Protein AF-A0A319CSY8-F1 (afdb_monomer_lite)

Structure (mmCIF, N/CA/C/O backbone):
data_AF-A0A319CSY8-F1
#
_entry.id   AF-A0A319CSY8-F1
#
loop_
_atom_site.group_PDB
_atom_site.id
_atom_site.type_symbol
_atom_site.label_atom_id
_atom_site.label_alt_id
_atom_site.label_comp_id
_atom_site.label_asym_id
_atom_site.label_entity_id
_atom_site.label_seq_id
_atom_site.pdbx_PDB_ins_code
_atom_site.Cartn_x
_atom_site.Cartn_y
_atom_site.Cartn_z
_atom_site.occupancy
_atom_site.B_iso_or_equiv
_atom_site.auth_seq_id
_atom_site.auth_comp_id
_atom_site.auth_asym_id
_atom_site.auth_atom_id
_atom_site.pdbx_PDB_model_num
ATOM 1 N N . MET A 1 1 ? 13.511 0.981 -28.966 1.00 52.41 1 MET A N 1
ATOM 2 C CA . MET A 1 1 ? 12.265 0.520 -28.310 1.00 52.41 1 MET A CA 1
ATOM 3 C C . MET A 1 1 ? 12.312 -0.991 -28.092 1.00 52.41 1 MET A C 1
ATOM 5 O O . MET A 1 1 ? 12.419 -1.723 -29.068 1.00 52.41 1 MET A O 1
ATOM 9 N N . ARG A 1 2 ? 12.291 -1.461 -26.837 1.00 58.28 2 ARG A N 1
ATOM 10 C CA . ARG A 1 2 ? 12.266 -2.894 -26.477 1.00 58.28 2 ARG A CA 1
ATOM 11 C C . ARG A 1 2 ? 10.957 -3.222 -25.744 1.00 58.28 2 ARG A C 1
ATOM 13 O O . ARG A 1 2 ? 10.460 -2.398 -24.976 1.00 58.28 2 ARG A O 1
ATOM 20 N N . THR A 1 3 ? 10.404 -4.404 -26.003 1.00 63.59 3 THR A N 1
ATOM 21 C CA . THR A 1 3 ? 9.180 -4.906 -25.359 1.00 63.59 3 THR A CA 1
ATOM 22 C C . THR A 1 3 ? 9.566 -5.881 -24.251 1.00 63.59 3 THR A C 1
ATOM 24 O O . THR A 1 3 ? 10.357 -6.792 -24.488 1.00 63.59 3 THR A O 1
ATOM 27 N N . CYS A 1 4 ? 9.030 -5.688 -23.051 1.00 64.44 4 CYS A N 1
ATOM 28 C CA . CYS A 1 4 ? 9.239 -6.565 -21.905 1.00 64.44 4 CYS A CA 1
ATOM 29 C C . CYS A 1 4 ? 7.984 -7.413 -21.667 1.00 64.44 4 CYS A C 1
ATOM 31 O O . CYS A 1 4 ? 6.858 -6.929 -21.799 1.00 64.44 4 CYS A O 1
ATOM 33 N N . LEU A 1 5 ? 8.202 -8.680 -21.319 1.00 67.00 5 LEU A N 1
ATOM 34 C CA . LEU A 1 5 ? 7.166 -9.677 -21.054 1.00 67.00 5 LEU A CA 1
ATOM 35 C C . LEU A 1 5 ? 7.221 -10.027 -19.567 1.00 67.00 5 LEU A C 1
ATOM 37 O O . LEU A 1 5 ? 8.303 -10.323 -19.055 1.00 67.00 5 LEU A O 1
ATOM 41 N N . PHE A 1 6 ? 6.081 -9.989 -18.881 1.00 68.50 6 PHE A N 1
ATOM 42 C CA . PHE A 1 6 ? 5.979 -10.450 -17.501 1.00 68.50 6 PHE A CA 1
ATOM 43 C C . PHE A 1 6 ? 5.334 -11.835 -17.464 1.00 68.50 6 PHE A C 1
ATOM 45 O O . PHE A 1 6 ? 4.210 -12.027 -17.938 1.00 68.50 6 PHE A O 1
ATOM 52 N N . VAL A 1 7 ? 6.080 -12.798 -16.926 1.00 73.31 7 VAL A N 1
ATOM 53 C CA . VAL A 1 7 ? 5.684 -14.204 -16.829 1.00 73.31 7 VAL A CA 1
ATOM 54 C C . VAL A 1 7 ? 5.613 -14.578 -15.352 1.00 73.31 7 VAL A C 1
ATOM 56 O O . VAL A 1 7 ? 6.593 -14.410 -14.628 1.00 73.31 7 VAL A O 1
ATOM 59 N N . CYS A 1 8 ? 4.461 -15.085 -14.917 1.00 72.88 8 CYS A N 1
ATOM 60 C CA . CYS A 1 8 ? 4.252 -15.668 -13.591 1.00 72.88 8 CYS A CA 1
ATOM 61 C C . CYS A 1 8 ? 3.869 -17.133 -13.758 1.00 72.88 8 CYS A C 1
ATOM 63 O O . CYS A 1 8 ? 2.969 -17.418 -14.542 1.00 72.88 8 CYS A O 1
ATOM 65 N N . GLU A 1 9 ? 4.518 -18.036 -13.015 1.00 77.69 9 GLU A N 1
ATOM 66 C CA . GLU A 1 9 ? 4.189 -19.476 -13.013 1.00 77.69 9 GLU A CA 1
ATOM 67 C C . GLU A 1 9 ? 4.023 -20.048 -14.439 1.00 77.69 9 GLU A C 1
ATOM 69 O O . GLU A 1 9 ? 3.025 -20.688 -14.765 1.00 77.69 9 GLU A O 1
ATOM 74 N N . ASP A 1 10 ? 4.977 -19.725 -15.321 1.00 75.81 10 ASP A N 1
ATOM 75 C CA . ASP A 1 10 ? 5.011 -20.118 -16.741 1.00 75.81 10 ASP A CA 1
ATOM 76 C C . ASP A 1 10 ? 3.863 -19.590 -17.626 1.00 75.81 10 ASP A C 1
ATOM 78 O O . ASP A 1 10 ? 3.724 -19.984 -18.786 1.00 75.81 10 ASP A O 1
ATOM 82 N N . ARG A 1 11 ? 3.062 -18.637 -17.134 1.00 73.31 11 ARG A N 1
ATOM 83 C CA . ARG A 1 11 ? 2.007 -17.959 -17.901 1.00 73.31 11 ARG A CA 1
ATOM 84 C C . ARG A 1 11 ? 2.393 -16.522 -18.221 1.00 73.31 11 ARG A C 1
ATOM 86 O O . ARG A 1 11 ? 2.794 -15.759 -17.343 1.00 73.31 11 ARG A O 1
ATOM 93 N N . LEU A 1 12 ? 2.236 -16.137 -19.489 1.00 74.62 12 LEU A N 1
ATOM 94 C CA . LEU A 1 12 ? 2.376 -14.745 -19.912 1.00 74.62 12 LEU A CA 1
ATOM 95 C C . LEU A 1 12 ? 1.181 -13.941 -19.391 1.00 74.62 12 LEU A C 1
ATOM 97 O O . LEU A 1 12 ? 0.045 -14.206 -19.777 1.00 74.62 12 LEU A O 1
ATOM 101 N N . VAL A 1 13 ? 1.445 -12.961 -18.531 1.00 70.56 13 VAL A N 1
ATOM 102 C CA . VAL A 1 13 ? 0.401 -12.155 -17.883 1.00 70.56 13 VAL A CA 1
ATOM 103 C C . VAL A 1 13 ? 0.187 -10.839 -18.619 1.00 70.56 13 VAL A C 1
ATOM 105 O O . VAL A 1 13 ? -0.946 -10.447 -18.880 1.00 70.56 13 VAL A O 1
ATOM 108 N N . SER A 1 14 ? 1.267 -10.132 -18.946 1.00 69.62 14 SER A N 1
ATOM 109 C CA . SER A 1 14 ? 1.172 -8.802 -19.545 1.00 69.62 14 SER A CA 1
ATOM 110 C C . SER A 1 14 ? 2.421 -8.445 -20.342 1.00 69.62 14 SER A C 1
ATOM 112 O O . SER A 1 14 ? 3.530 -8.932 -20.093 1.00 69.62 14 SER A O 1
ATOM 114 N N . VAL A 1 15 ? 2.214 -7.598 -21.349 1.00 75.19 15 VAL A N 1
ATOM 115 C CA . VAL A 1 15 ? 3.242 -7.137 -22.283 1.00 75.19 15 VAL A CA 1
ATOM 116 C C . VAL A 1 15 ? 3.325 -5.624 -22.184 1.00 75.19 15 VAL A C 1
ATOM 118 O O . VAL A 1 15 ? 2.326 -4.935 -22.370 1.00 75.19 15 VAL A O 1
ATOM 121 N N . ALA A 1 16 ? 4.518 -5.092 -21.933 1.00 69.38 16 ALA A N 1
ATOM 122 C CA . ALA A 1 16 ? 4.727 -3.655 -21.826 1.00 69.38 16 ALA A CA 1
ATOM 123 C C . ALA A 1 16 ? 5.858 -3.191 -22.746 1.00 69.38 16 ALA A C 1
ATOM 125 O O . ALA A 1 16 ? 6.927 -3.797 -22.827 1.00 69.38 16 ALA A O 1
ATOM 126 N N . ARG A 1 17 ? 5.629 -2.075 -23.443 1.00 70.25 17 ARG A N 1
ATOM 127 C CA . ARG A 1 17 ? 6.634 -1.417 -24.284 1.00 70.25 17 ARG A CA 1
ATOM 128 C C . ARG A 1 17 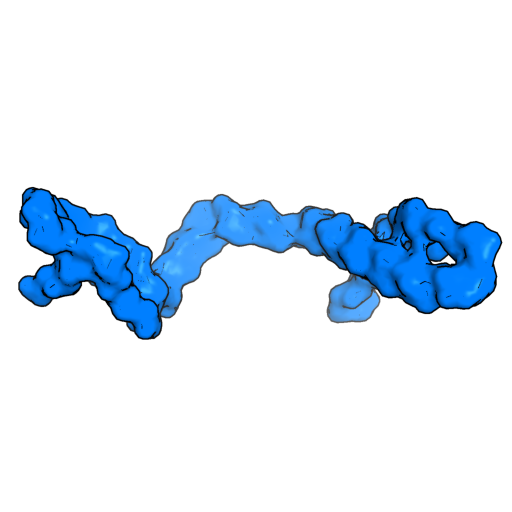? 7.317 -0.313 -23.481 1.00 70.25 17 ARG A C 1
ATOM 130 O O . ARG A 1 17 ? 6.639 0.578 -22.966 1.00 70.25 17 ARG A O 1
ATOM 137 N N . GLY A 1 18 ? 8.640 -0.395 -23.358 1.00 64.88 18 GLY A N 1
ATOM 138 C CA . GLY A 1 18 ? 9.446 0.636 -22.711 1.00 64.88 18 GLY A CA 1
ATOM 139 C C . GLY A 1 18 ? 9.603 1.866 -23.609 1.00 64.88 18 GLY A C 1
ATOM 140 O O . GLY A 1 18 ? 9.815 1.731 -24.815 1.00 64.88 18 GLY A O 1
ATOM 141 N N . GLU A 1 19 ? 9.479 3.048 -23.008 1.00 66.06 19 GLU A N 1
ATOM 142 C CA . GLU A 1 19 ? 9.495 4.363 -23.676 1.00 66.06 19 GLU A CA 1
ATOM 143 C C . GLU A 1 19 ? 10.873 5.050 -23.608 1.00 66.06 19 GLU A C 1
ATOM 145 O O . GLU A 1 19 ? 11.026 6.176 -24.056 1.00 66.06 19 GLU A O 1
ATOM 15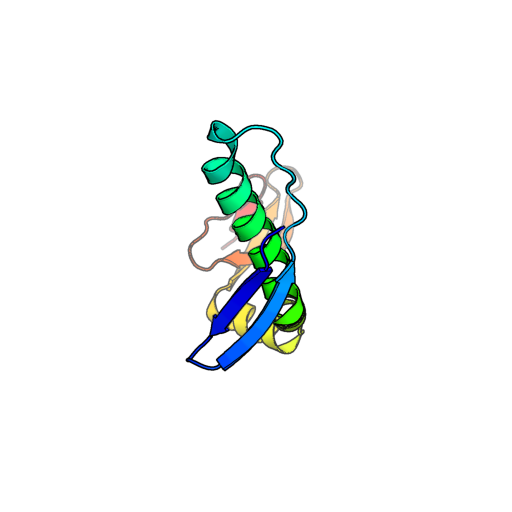0 N N . GLN A 1 20 ? 11.893 4.389 -23.045 1.00 64.44 20 GLN A N 1
ATOM 151 C CA . GLN A 1 20 ? 13.207 5.013 -22.900 1.00 64.44 20 GLN A CA 1
ATOM 152 C C . GLN A 1 20 ? 13.963 5.007 -24.236 1.00 64.44 20 GLN A C 1
ATOM 154 O O . GLN A 1 20 ? 14.408 3.952 -24.707 1.00 64.44 20 GLN A O 1
ATOM 159 N N . ASP A 1 21 ? 14.131 6.191 -24.818 1.00 63.00 21 ASP A N 1
ATOM 160 C CA . ASP A 1 21 ? 14.980 6.411 -25.983 1.00 63.00 21 ASP A CA 1
ATOM 161 C C . ASP A 1 21 ? 16.452 6.524 -25.565 1.00 63.00 21 ASP A C 1
ATOM 163 O O . ASP A 1 21 ? 16.789 7.102 -24.530 1.00 63.00 21 ASP A O 1
ATOM 167 N N . TYR A 1 22 ? 17.346 5.951 -26.372 1.00 64.00 22 TYR A N 1
ATOM 168 C CA . TYR A 1 22 ? 18.787 6.122 -26.221 1.00 64.00 22 TYR A CA 1
ATOM 169 C C . TYR A 1 22 ? 19.353 6.654 -27.540 1.00 64.00 22 TYR A C 1
ATOM 171 O O . TYR A 1 22 ? 19.030 6.137 -28.608 1.00 64.00 22 TYR A O 1
ATOM 179 N N . PHE A 1 23 ? 20.196 7.684 -27.462 1.00 64.62 23 PHE A N 1
ATOM 180 C CA . PHE A 1 23 ? 20.817 8.312 -28.636 1.00 64.62 23 PHE A CA 1
ATOM 181 C C . PHE A 1 23 ? 22.291 7.905 -28.816 1.00 64.62 23 PHE A C 1
ATOM 183 O O . PHE A 1 23 ? 22.852 8.100 -29.890 1.00 64.62 23 PHE A O 1
ATOM 190 N N . THR A 1 24 ? 22.915 7.291 -27.799 1.00 71.31 24 THR A N 1
ATOM 191 C CA . THR A 1 24 ? 24.327 6.863 -27.806 1.00 71.31 24 THR A CA 1
ATOM 192 C C . THR A 1 24 ? 24.509 5.418 -27.303 1.00 71.31 24 THR A C 1
ATOM 194 O O . THR A 1 24 ? 23.838 5.007 -26.354 1.00 71.31 24 THR A O 1
ATOM 197 N N . PRO A 1 25 ? 25.420 4.620 -27.896 1.00 69.19 25 PRO A N 1
ATOM 198 C CA . PRO A 1 25 ? 25.563 3.188 -27.597 1.00 69.19 25 PRO A CA 1
ATOM 199 C C . PRO A 1 25 ? 25.994 2.864 -26.154 1.00 69.19 25 PRO A C 1
ATOM 201 O O . PRO A 1 25 ? 25.719 1.770 -25.670 1.00 69.19 25 PRO A O 1
ATOM 204 N N . GLU A 1 26 ? 26.589 3.811 -25.429 1.00 71.31 26 GLU A N 1
ATOM 205 C CA . GLU A 1 26 ? 26.929 3.653 -24.005 1.00 71.31 26 GLU A CA 1
ATOM 206 C C . GLU A 1 26 ? 25.687 3.685 -23.090 1.00 71.31 26 GLU A C 1
ATOM 208 O O . GLU A 1 26 ? 25.675 3.085 -22.017 1.00 71.31 26 GLU A O 1
ATOM 213 N N . GLY A 1 27 ? 24.593 4.315 -23.534 1.00 71.50 27 GLY A N 1
ATOM 214 C CA . GLY A 1 27 ? 23.339 4.434 -22.781 1.00 71.50 27 GLY A CA 1
ATOM 215 C C . GLY A 1 27 ? 22.418 3.211 -22.855 1.00 71.50 27 GLY A C 1
ATOM 216 O O . GLY A 1 27 ? 21.341 3.220 -22.257 1.00 71.50 27 GLY A O 1
ATOM 217 N N . ILE A 1 28 ? 22.808 2.152 -23.576 1.00 72.69 28 ILE A N 1
ATOM 218 C CA . ILE A 1 28 ? 21.958 0.973 -23.823 1.00 72.69 28 ILE A CA 1
ATOM 219 C C . ILE A 1 28 ? 21.625 0.229 -22.522 1.00 72.69 28 ILE A C 1
ATOM 221 O O . ILE A 1 28 ? 20.496 -0.246 -22.361 1.00 72.69 28 ILE A O 1
ATOM 225 N N . ALA A 1 29 ? 22.574 0.133 -21.586 1.00 79.25 29 ALA A N 1
ATOM 226 C CA . ALA A 1 29 ? 22.358 -0.538 -20.303 1.00 79.25 29 ALA A CA 1
ATOM 227 C C . ALA A 1 29 ? 21.320 0.214 -19.452 1.00 79.25 29 ALA A C 1
ATOM 229 O O . ALA A 1 29 ? 20.316 -0.367 -19.041 1.00 79.25 29 ALA A O 1
ATOM 230 N N . THR A 1 30 ? 21.492 1.529 -19.297 1.00 77.94 30 THR A N 1
ATOM 231 C CA . THR A 1 30 ? 20.558 2.403 -18.572 1.00 77.94 30 THR A CA 1
ATOM 232 C C . THR A 1 30 ? 19.172 2.411 -19.211 1.00 77.94 30 THR A C 1
ATOM 234 O O . THR A 1 30 ? 18.162 2.350 -18.513 1.00 77.94 30 THR A O 1
ATOM 237 N N . ALA A 1 31 ? 19.099 2.425 -20.545 1.00 73.94 31 ALA A N 1
ATOM 238 C CA . ALA A 1 31 ? 17.826 2.361 -21.251 1.00 73.94 31 ALA A CA 1
ATOM 239 C C . ALA A 1 31 ? 17.123 1.008 -21.080 1.00 73.94 31 ALA A C 1
ATOM 241 O O . ALA A 1 31 ? 15.897 0.960 -20.973 1.00 73.94 31 ALA A O 1
ATOM 242 N N . THR A 1 32 ? 17.881 -0.090 -21.005 1.00 74.94 32 THR A N 1
ATOM 243 C CA . THR A 1 32 ? 17.328 -1.433 -20.777 1.00 74.94 32 THR A CA 1
ATOM 244 C C . THR A 1 32 ? 16.774 -1.572 -19.359 1.00 74.94 32 THR A C 1
ATOM 246 O O . THR A 1 32 ? 15.638 -2.019 -19.198 1.00 74.94 32 THR A O 1
ATOM 249 N N . GLU A 1 33 ? 17.510 -1.117 -18.344 1.00 79.12 33 GLU A N 1
ATOM 250 C CA . GLU A 1 33 ? 17.035 -1.120 -16.952 1.00 79.12 33 GLU A CA 1
ATOM 251 C C . GLU A 1 33 ? 15.853 -0.159 -16.733 1.00 79.12 33 GLU A C 1
ATOM 253 O O . GLU A 1 33 ? 14.891 -0.493 -16.033 1.00 79.12 33 GLU A O 1
ATOM 258 N N . GLY A 1 34 ? 15.848 0.995 -17.410 1.00 75.88 34 GLY A N 1
ATOM 259 C CA . GLY A 1 34 ? 14.711 1.920 -17.422 1.00 75.88 34 GLY A CA 1
ATOM 260 C C . GLY A 1 34 ? 13.459 1.301 -18.051 1.00 75.88 34 GLY A C 1
ATOM 261 O O . GLY A 1 34 ? 12.372 1.363 -17.474 1.00 75.88 34 GLY A O 1
ATOM 262 N N . CYS A 1 35 ? 13.604 0.619 -19.194 1.00 75.06 35 CYS A N 1
ATOM 263 C CA . CYS A 1 35 ? 12.501 -0.114 -19.822 1.00 75.06 35 CYS A CA 1
ATOM 264 C C . CYS A 1 35 ? 11.964 -1.229 -18.916 1.00 75.06 35 CYS A C 1
ATOM 266 O O . CYS A 1 35 ? 10.748 -1.394 -18.822 1.00 75.06 35 CYS A O 1
ATOM 268 N N . ARG A 1 36 ? 12.846 -1.959 -18.220 1.00 76.19 36 ARG A N 1
ATOM 269 C CA . ARG A 1 36 ? 12.469 -3.034 -17.294 1.00 76.19 36 ARG A CA 1
ATOM 270 C C . ARG A 1 36 ? 11.671 -2.506 -16.104 1.00 76.19 36 ARG A C 1
ATOM 272 O O . ARG A 1 36 ? 10.621 -3.059 -15.785 1.00 76.19 36 ARG A O 1
ATOM 279 N N . SER A 1 37 ? 12.131 -1.418 -15.491 1.00 78.88 37 SER A N 1
ATOM 280 C CA . SER A 1 37 ? 11.464 -0.793 -14.342 1.00 78.88 37 SER A CA 1
ATOM 281 C C . SER A 1 37 ? 10.082 -0.250 -14.720 1.00 78.88 37 SER A C 1
ATOM 283 O O . SER A 1 37 ? 9.096 -0.507 -14.029 1.00 78.88 37 SER A O 1
ATOM 285 N N . ASN A 1 38 ? 9.981 0.422 -15.871 1.00 76.75 38 ASN A N 1
ATOM 286 C CA . ASN A 1 38 ? 8.718 0.970 -16.373 1.00 76.75 38 ASN A CA 1
ATOM 287 C C . ASN A 1 38 ? 7.715 -0.123 -16.767 1.00 76.75 38 ASN A C 1
ATOM 289 O O . ASN A 1 38 ? 6.515 0.013 -16.518 1.00 76.75 38 ASN A O 1
ATOM 293 N N . ALA A 1 39 ? 8.197 -1.213 -17.366 1.00 76.12 39 ALA A N 1
ATOM 294 C CA . ALA A 1 39 ? 7.373 -2.367 -17.693 1.00 76.12 39 ALA A CA 1
ATOM 295 C C . ALA A 1 39 ? 6.827 -3.048 -16.433 1.00 76.12 39 ALA A C 1
ATOM 297 O O . ALA A 1 39 ? 5.631 -3.314 -16.364 1.00 76.12 39 ALA A O 1
ATOM 298 N N . LEU A 1 40 ? 7.668 -3.257 -15.415 1.00 75.69 40 LEU A N 1
ATOM 299 C CA . LEU A 1 40 ? 7.281 -3.932 -14.175 1.00 75.69 40 LEU A CA 1
ATOM 300 C C . LEU A 1 40 ? 6.133 -3.210 -13.456 1.00 75.69 40 LEU A C 1
ATOM 302 O O . LEU A 1 40 ? 5.148 -3.839 -13.084 1.00 75.69 40 LEU A O 1
ATOM 306 N N . VAL A 1 41 ? 6.203 -1.882 -13.328 1.00 74.50 41 VAL A N 1
ATOM 307 C CA . VAL A 1 41 ? 5.137 -1.099 -12.678 1.00 74.50 41 VAL A CA 1
ATOM 308 C C . VAL A 1 41 ? 3.813 -1.176 -13.451 1.00 74.50 41 VAL A C 1
ATOM 310 O O . VAL A 1 41 ? 2.750 -1.173 -12.830 1.00 74.50 41 VAL A O 1
ATOM 313 N N . ARG A 1 42 ? 3.849 -1.257 -14.789 1.00 75.81 42 ARG A N 1
ATOM 314 C CA . ARG A 1 42 ? 2.645 -1.444 -15.621 1.00 75.81 42 ARG A CA 1
ATOM 315 C C . ARG A 1 42 ? 2.067 -2.849 -15.445 1.00 75.81 42 ARG A C 1
ATOM 317 O O . ARG A 1 42 ? 0.901 -2.971 -15.086 1.00 75.81 42 ARG A O 1
ATOM 324 N N . CYS A 1 43 ? 2.901 -3.880 -15.562 1.00 77.25 43 CYS A N 1
ATOM 325 C CA . CYS A 1 43 ? 2.491 -5.272 -15.387 1.00 77.25 43 CYS A CA 1
ATOM 326 C C . CYS A 1 43 ? 1.880 -5.539 -13.998 1.00 77.25 43 CYS A C 1
ATOM 328 O O . CYS A 1 43 ? 0.885 -6.251 -13.894 1.00 77.25 43 CYS A O 1
ATOM 330 N N . CYS A 1 44 ? 2.414 -4.923 -12.935 1.00 74.38 44 CYS A N 1
ATOM 331 C CA . CYS A 1 44 ? 1.864 -5.040 -11.579 1.00 74.38 44 CYS A CA 1
ATOM 332 C C . CYS A 1 44 ? 0.478 -4.395 -11.409 1.00 74.38 44 CYS A C 1
ATOM 334 O O . CYS A 1 44 ? -0.275 -4.802 -10.523 1.00 74.38 44 CYS A O 1
ATOM 336 N N . LYS A 1 45 ? 0.128 -3.396 -12.231 1.00 77.12 45 LYS A N 1
ATOM 337 C CA . LYS A 1 45 ? -1.229 -2.828 -12.259 1.00 77.12 45 LYS A CA 1
ATOM 338 C C . LYS A 1 45 ? -2.201 -3.770 -12.957 1.00 77.12 45 LYS A C 1
ATOM 340 O O . LYS A 1 45 ? -3.292 -3.973 -12.436 1.00 77.12 45 LYS A O 1
ATOM 345 N N . ASP A 1 46 ? -1.786 -4.371 -14.071 1.00 74.88 46 ASP A N 1
ATOM 346 C CA . ASP A 1 46 ? -2.610 -5.318 -14.835 1.00 74.88 46 ASP A CA 1
ATOM 347 C C . ASP A 1 46 ? -2.933 -6.585 -14.032 1.00 74.88 46 ASP A C 1
ATOM 349 O O . ASP A 1 46 ? -4.029 -7.125 -14.141 1.00 74.88 46 ASP A O 1
ATOM 353 N N . LEU A 1 47 ? -2.014 -7.020 -13.163 1.00 75.06 47 LEU A N 1
ATOM 354 C CA . LEU A 1 47 ? -2.256 -8.102 -12.201 1.00 75.06 47 LEU A CA 1
ATOM 355 C C . LEU A 1 47 ? -3.369 -7.793 -11.191 1.00 75.06 47 LEU A C 1
ATOM 357 O O . LEU A 1 47 ? -3.843 -8.702 -10.522 1.00 75.06 47 LEU A O 1
ATOM 361 N N . GLY A 1 48 ? -3.749 -6.527 -11.009 1.00 76.06 48 GLY A N 1
ATOM 362 C CA . GLY A 1 48 ? -4.768 -6.161 -10.031 1.00 76.06 48 GLY A CA 1
ATOM 363 C C 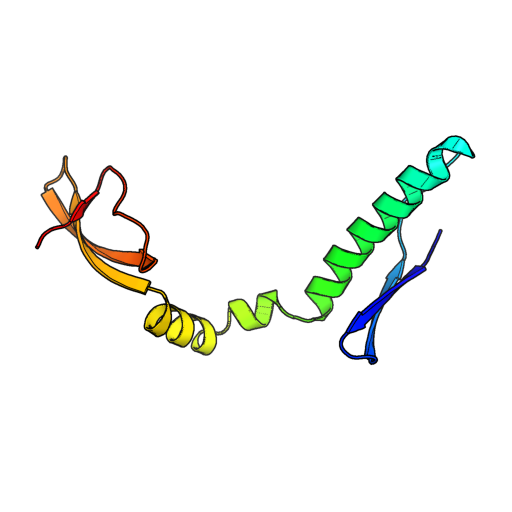. GLY A 1 48 ? -4.328 -6.331 -8.572 1.00 76.06 48 GLY A C 1
ATOM 364 O O . GLY A 1 48 ? -5.179 -6.334 -7.684 1.00 76.06 48 GLY A O 1
ATOM 365 N N . ILE A 1 49 ? -3.019 -6.394 -8.283 1.00 78.19 49 ILE A N 1
ATOM 366 C CA . ILE A 1 49 ? -2.496 -6.507 -6.904 1.00 78.19 49 ILE A CA 1
ATOM 367 C C . ILE A 1 49 ? -3.070 -5.392 -6.017 1.00 78.19 49 ILE A C 1
ATOM 369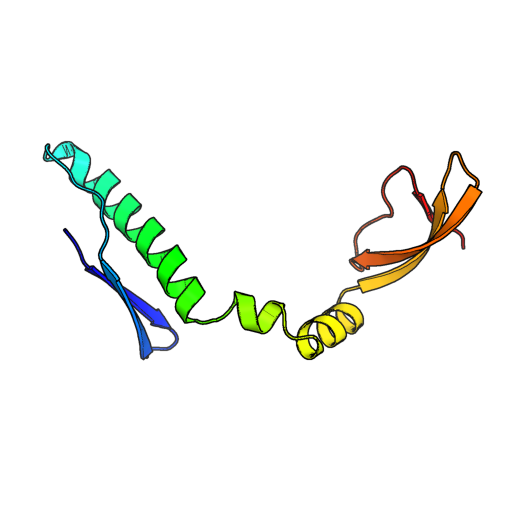 O O . ILE A 1 49 ? -3.468 -5.622 -4.878 1.00 78.19 49 ILE A O 1
ATOM 373 N N . ALA A 1 50 ? -3.163 -4.172 -6.556 1.00 75.00 50 ALA A N 1
ATOM 374 C CA . ALA A 1 50 ? -3.769 -3.054 -5.844 1.00 75.00 50 ALA A CA 1
ATOM 375 C C . ALA A 1 50 ? -5.270 -3.278 -5.588 1.00 75.00 50 ALA A C 1
ATOM 377 O O . ALA A 1 50 ? -5.732 -3.023 -4.481 1.00 75.00 50 ALA A O 1
ATOM 378 N N . SER A 1 51 ? -6.034 -3.771 -6.568 1.00 76.62 51 SER A N 1
ATOM 379 C CA . SER A 1 51 ? -7.468 -4.028 -6.375 1.00 76.62 51 SER A CA 1
ATOM 380 C C . SER A 1 51 ? -7.738 -5.130 -5.353 1.00 76.62 51 SER A C 1
ATOM 382 O O . SER A 1 51 ? -8.667 -4.987 -4.563 1.00 76.62 51 SER A O 1
ATOM 384 N N . GLU A 1 52 ? -6.911 -6.177 -5.303 1.00 79.94 52 GLU A N 1
ATOM 385 C CA . GLU A 1 52 ? -7.034 -7.230 -4.288 1.00 79.94 52 GLU A CA 1
ATOM 386 C C . GLU A 1 52 ? -6.736 -6.705 -2.878 1.00 79.94 52 GLU A C 1
ATOM 388 O O . GLU A 1 52 ? -7.451 -7.023 -1.929 1.00 79.94 52 GLU A O 1
ATOM 393 N N . LEU A 1 53 ? -5.728 -5.837 -2.739 1.00 80.94 53 LEU A N 1
ATOM 394 C CA . LEU A 1 53 ? -5.360 -5.230 -1.457 1.00 80.94 53 LEU A CA 1
ATOM 395 C C . LEU A 1 53 ? -6.455 -4.300 -0.903 1.00 80.94 53 LEU A C 1
ATOM 397 O O . LEU A 1 53 ? -6.597 -4.153 0.312 1.00 80.94 53 LEU A O 1
ATOM 401 N N . TRP A 1 54 ? -7.224 -3.667 -1.794 1.00 83.62 54 TRP A N 1
ATOM 402 C CA . TRP A 1 54 ? -8.341 -2.786 -1.444 1.00 83.62 54 TRP A CA 1
ATOM 403 C C . TRP A 1 54 ? -9.663 -3.528 -1.202 1.00 83.62 54 TRP A C 1
ATOM 405 O O . TRP A 1 54 ? -10.623 -2.897 -0.752 1.00 83.62 54 TRP A O 1
ATOM 415 N N . ASP A 1 55 ? -9.737 -4.844 -1.438 1.00 88.12 55 ASP A N 1
ATOM 416 C CA . ASP A 1 55 ? -10.936 -5.624 -1.122 1.00 88.12 55 ASP A CA 1
ATOM 417 C C . ASP A 1 55 ? -11.189 -5.602 0.404 1.00 88.12 55 ASP A C 1
ATOM 419 O O . ASP A 1 55 ? -10.333 -6.030 1.195 1.00 88.12 55 ASP A O 1
ATOM 423 N N . PRO A 1 56 ? -12.378 -5.159 0.866 1.00 88.50 56 PRO A N 1
ATOM 424 C CA . PRO A 1 56 ? -12.753 -5.207 2.276 1.00 88.50 56 PRO A CA 1
ATOM 425 C C . PRO A 1 56 ? -12.573 -6.584 2.930 1.00 88.50 56 PRO A C 1
ATOM 427 O O . PRO A 1 56 ? -12.329 -6.661 4.137 1.00 88.50 56 PRO A O 1
ATOM 430 N N . ARG A 1 57 ? -12.698 -7.679 2.168 1.00 88.19 57 ARG A N 1
ATOM 431 C CA . ARG A 1 57 ? -12.478 -9.051 2.649 1.00 88.19 57 ARG A CA 1
ATOM 432 C C . ARG A 1 57 ? -11.014 -9.292 2.996 1.00 88.19 57 ARG A C 1
ATOM 434 O O . ARG A 1 57 ? -10.736 -9.798 4.086 1.00 88.19 57 ARG A O 1
ATOM 441 N N . TRP A 1 58 ? -10.099 -8.884 2.118 1.00 88.31 58 TRP A N 1
ATOM 442 C CA . TRP A 1 58 ? -8.660 -9.002 2.345 1.00 88.31 58 TRP A CA 1
ATOM 443 C C . TRP A 1 58 ? -8.233 -8.173 3.559 1.00 88.31 58 TRP A C 1
ATOM 445 O O . TRP A 1 58 ? -7.610 -8.700 4.480 1.00 88.31 58 TRP A O 1
ATOM 455 N N . ILE A 1 59 ? -8.682 -6.915 3.640 1.00 88.19 59 ILE A N 1
ATOM 456 C CA . ILE A 1 59 ? -8.350 -6.007 4.750 1.00 88.19 59 ILE A CA 1
ATOM 457 C C . ILE A 1 59 ? -8.813 -6.577 6.097 1.00 88.19 59 ILE A C 1
ATOM 459 O O . ILE A 1 59 ? -8.093 -6.479 7.091 1.00 88.19 59 ILE A O 1
ATOM 463 N N . ARG A 1 60 ? -10.009 -7.177 6.162 1.00 88.12 60 ARG A N 1
ATOM 464 C CA . ARG A 1 60 ? -10.524 -7.793 7.398 1.00 88.12 60 ARG A CA 1
ATOM 465 C C . ARG A 1 60 ? -9.692 -9.000 7.824 1.00 88.12 60 ARG A C 1
ATOM 467 O O . ARG A 1 60 ? -9.341 -9.088 8.999 1.00 88.12 60 ARG A O 1
ATOM 474 N N . LYS A 1 61 ? -9.353 -9.890 6.886 1.00 89.44 61 LYS A N 1
ATOM 475 C CA . LYS A 1 61 ? -8.502 -11.058 7.152 1.00 89.44 61 LYS A CA 1
ATOM 476 C C . LYS A 1 61 ? -7.110 -10.629 7.622 1.00 89.44 61 LYS A C 1
ATOM 478 O O . LYS A 1 61 ? -6.653 -11.070 8.671 1.00 89.44 61 LYS A O 1
ATOM 483 N N . TYR A 1 62 ? -6.500 -9.679 6.914 1.00 88.06 62 TYR A N 1
ATOM 484 C CA . TYR A 1 62 ? -5.197 -9.123 7.264 1.00 88.06 62 TYR A CA 1
ATOM 485 C C . TYR A 1 62 ? -5.199 -8.474 8.654 1.00 88.06 62 TYR A C 1
ATOM 487 O O . TYR A 1 62 ? -4.296 -8.707 9.456 1.00 88.06 62 TYR A O 1
ATOM 495 N N . LYS A 1 63 ? -6.239 -7.696 8.986 1.00 85.19 63 LYS A N 1
ATOM 496 C CA . LYS A 1 63 ? -6.381 -7.105 10.323 1.00 85.19 63 LYS A CA 1
ATOM 497 C C . LYS A 1 63 ? -6.491 -8.173 11.414 1.00 85.19 63 LYS A C 1
ATOM 499 O O . LYS A 1 63 ? -5.838 -8.028 12.443 1.00 85.19 63 LYS A O 1
ATOM 504 N N . ALA A 1 64 ? -7.249 -9.245 11.196 1.00 85.81 64 ALA A N 1
ATOM 505 C CA . ALA A 1 64 ? -7.371 -10.327 12.174 1.00 85.81 64 ALA A CA 1
ATOM 506 C C . ALA A 1 64 ? -6.042 -11.076 12.405 1.00 85.81 64 ALA A C 1
ATOM 508 O O . ALA A 1 64 ? -5.696 -11.405 13.540 1.00 85.81 64 ALA A O 1
ATOM 509 N N . GLU A 1 65 ? -5.271 -11.320 11.344 1.00 88.44 65 GLU A N 1
ATOM 510 C CA . GLU A 1 65 ? -4.041 -12.119 11.408 1.00 88.44 65 GLU A CA 1
ATOM 511 C C . GLU A 1 65 ? -2.808 -11.314 11.839 1.00 88.44 65 GLU A C 1
ATOM 513 O O . GLU A 1 65 ? -1.941 -11.850 12.529 1.00 88.44 65 GLU A O 1
ATOM 518 N N . HIS A 1 66 ? -2.722 -10.031 11.476 1.00 86.25 66 HIS A N 1
ATOM 519 C CA . HIS A 1 66 ? -1.486 -9.247 11.604 1.00 86.25 66 HIS A CA 1
ATOM 520 C C . HIS A 1 66 ? -1.604 -7.974 12.447 1.00 86.25 66 HIS A C 1
ATOM 522 O O . HIS A 1 66 ? -0.579 -7.337 12.715 1.00 86.25 66 HIS A O 1
ATOM 528 N N . THR A 1 67 ? -2.803 -7.589 12.892 1.00 86.44 67 THR A N 1
ATOM 529 C CA . THR A 1 67 ? -2.986 -6.394 13.733 1.00 86.44 67 THR A CA 1
ATOM 530 C C . THR A 1 67 ? -3.465 -6.745 15.139 1.00 86.44 67 THR A C 1
ATOM 532 O O . THR A 1 67 ? -4.089 -7.779 15.364 1.00 86.44 67 THR A O 1
ATOM 535 N N . ARG A 1 68 ? -3.136 -5.884 16.102 1.00 83.44 68 ARG A N 1
ATOM 536 C CA . ARG A 1 68 ? -3.626 -5.905 17.479 1.00 83.44 68 ARG A CA 1
ATOM 537 C C . ARG A 1 68 ? -4.429 -4.640 17.744 1.00 83.44 68 ARG A C 1
ATOM 539 O O . ARG A 1 68 ? -4.052 -3.548 17.315 1.00 83.44 68 ARG A O 1
ATOM 546 N N . GLU A 1 69 ? -5.546 -4.799 18.437 1.00 81.56 69 GLU A N 1
ATOM 547 C CA . GLU A 1 69 ? -6.360 -3.677 18.889 1.00 81.56 69 GLU A CA 1
ATOM 548 C C . GLU A 1 69 ? -5.821 -3.186 20.231 1.00 81.56 69 GLU A C 1
ATOM 550 O O . GLU A 1 69 ? -5.757 -3.956 21.187 1.00 81.56 69 GLU A O 1
ATOM 555 N N . VAL A 1 70 ? -5.420 -1.917 20.301 1.00 82.06 70 VAL A N 1
ATOM 556 C CA . VAL A 1 70 ? -4.845 -1.330 21.517 1.00 82.06 70 VAL A CA 1
ATOM 557 C C . VAL A 1 70 ? -5.612 -0.066 21.876 1.00 82.06 70 VAL A C 1
ATOM 559 O O . VAL A 1 70 ? -5.856 0.799 21.029 1.00 82.06 70 VAL A O 1
ATOM 562 N N . PHE A 1 71 ? -6.007 0.041 23.144 1.00 81.88 71 PHE A N 1
ATOM 563 C CA . PHE A 1 71 ? -6.515 1.289 23.696 1.00 81.88 71 PHE A CA 1
ATOM 564 C C . PHE A 1 71 ? -5.331 2.196 23.997 1.00 81.88 71 PHE A C 1
ATOM 566 O O . PHE A 1 71 ? -4.442 1.847 24.772 1.00 81.88 71 PHE A O 1
ATOM 573 N N . VAL A 1 72 ? -5.316 3.365 23.368 1.00 81.62 72 VAL A N 1
ATOM 574 C CA . VAL A 1 72 ? -4.259 4.348 23.565 1.00 81.62 72 VAL A CA 1
ATOM 575 C C . VAL A 1 72 ? -4.800 5.624 24.170 1.00 81.62 72 VAL A C 1
ATOM 577 O O . VAL A 1 72 ? -5.902 6.068 23.851 1.00 81.62 72 VAL A O 1
ATOM 580 N N . GLU A 1 73 ? -3.995 6.235 25.023 1.00 82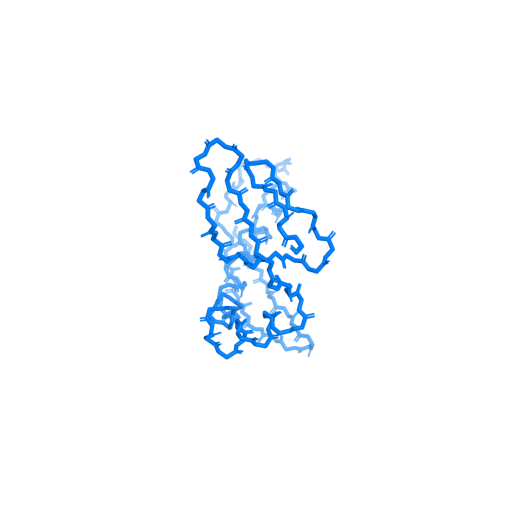.81 73 GLU A N 1
ATOM 581 C CA . GLU A 1 73 ? -4.241 7.554 25.581 1.00 82.81 73 GLU A CA 1
ATOM 582 C C . GLU A 1 73 ? -3.272 8.562 24.970 1.00 82.81 73 GLU A C 1
ATOM 584 O O . GLU A 1 73 ? -2.063 8.329 24.879 1.00 82.81 73 GLU A O 1
ATOM 589 N N . HIS A 1 74 ? -3.812 9.696 24.525 1.00 80.50 74 HIS A N 1
ATOM 590 C CA . HIS A 1 74 ? -3.004 10.814 24.061 1.00 80.50 74 HIS A CA 1
ATOM 591 C C . HIS A 1 74 ? -2.268 11.438 25.250 1.00 80.50 74 HIS A C 1
ATOM 593 O O . HIS A 1 74 ? -2.919 11.965 26.152 1.00 80.50 74 HIS A O 1
ATOM 599 N N . VAL A 1 75 ? -0.934 11.486 25.215 1.00 78.00 75 VAL A N 1
ATOM 600 C CA . VAL A 1 75 ? -0.109 11.963 26.344 1.00 78.00 75 VAL A CA 1
ATOM 601 C C . VAL A 1 75 ? -0.475 13.394 26.779 1.00 78.00 75 VAL A C 1
ATOM 603 O O . VAL A 1 75 ? -0.541 13.673 27.970 1.00 78.00 75 VAL A O 1
ATOM 606 N N . MET A 1 76 ? -0.778 14.287 25.826 1.00 76.81 76 MET A N 1
ATOM 607 C CA . MET A 1 76 ? -1.159 15.684 26.120 1.00 76.81 76 MET A CA 1
ATOM 608 C C . MET A 1 76 ? -2.643 15.880 26.485 1.00 76.81 76 MET A C 1
ATOM 610 O O . MET A 1 76 ? -2.961 16.526 27.477 1.00 76.81 76 MET A O 1
ATOM 614 N N . ASN A 1 77 ? -3.563 15.334 25.682 1.00 79.94 77 ASN A N 1
ATOM 615 C CA . ASN A 1 77 ? -4.995 15.636 25.784 1.00 79.94 77 ASN A CA 1
ATOM 616 C C . ASN A 1 77 ? -5.785 14.614 26.617 1.00 79.94 77 ASN A C 1
ATOM 618 O O . ASN A 1 77 ? -6.997 14.770 26.756 1.00 79.94 77 ASN A O 1
ATOM 622 N N . LYS A 1 78 ? -5.138 13.540 27.101 1.00 76.69 78 LYS A N 1
ATOM 623 C CA . LYS A 1 78 ? -5.752 12.413 27.834 1.00 76.69 78 LYS A CA 1
ATOM 624 C C . LYS A 1 78 ? -6.951 11.771 27.125 1.00 76.69 78 LYS A C 1
ATOM 626 O O . LYS A 1 78 ? -7.790 11.105 27.727 1.00 76.69 78 LYS A O 1
ATOM 631 N N . ARG A 1 79 ? -7.060 11.985 25.811 1.00 80.94 79 ARG A N 1
ATOM 632 C CA . ARG A 1 79 ? -8.117 11.397 24.990 1.00 80.94 79 ARG A CA 1
ATOM 633 C C . ARG A 1 79 ? -7.791 9.933 24.762 1.00 80.94 79 ARG A C 1
ATOM 635 O O . ARG A 1 79 ? -6.699 9.621 24.290 1.00 80.94 79 ARG A O 1
ATOM 642 N N . LYS A 1 80 ? -8.749 9.067 25.084 1.00 8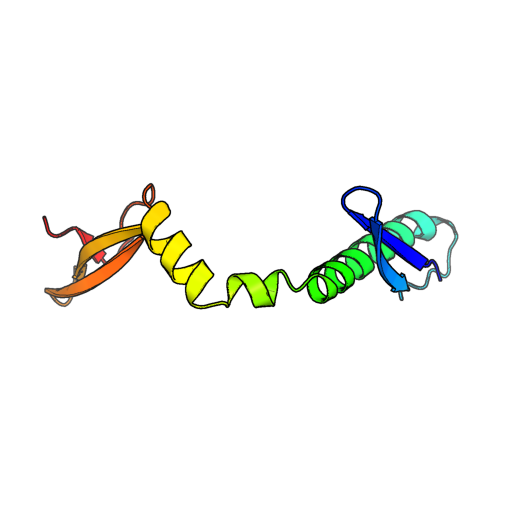1.44 80 LYS A N 1
ATOM 643 C CA . LYS A 1 80 ? -8.662 7.633 24.828 1.00 81.44 80 LYS A CA 1
ATOM 644 C C . LYS A 1 80 ? -9.226 7.337 23.446 1.00 81.44 80 LYS A C 1
ATOM 646 O O . LYS A 1 80 ? -10.368 7.687 23.158 1.00 81.44 80 LYS A O 1
ATOM 651 N N . SER A 1 81 ? -8.428 6.683 22.620 1.00 81.44 81 SER A N 1
ATOM 652 C CA . SER A 1 81 ? -8.802 6.251 21.278 1.00 81.44 81 SER A CA 1
ATOM 653 C C . SER A 1 81 ? -8.438 4.783 21.107 1.00 81.44 81 SER A C 1
ATOM 655 O O . SER A 1 81 ? -7.459 4.302 21.675 1.00 81.44 81 SER A O 1
ATOM 657 N N . LYS A 1 82 ? -9.222 4.060 20.311 1.00 82.69 82 LYS A N 1
ATOM 658 C CA . LYS A 1 82 ? -8.892 2.694 19.906 1.00 82.69 82 LYS A CA 1
ATOM 659 C C . LYS A 1 82 ? -8.127 2.757 18.590 1.00 82.69 82 LYS A C 1
ATOM 661 O O . LYS A 1 82 ? -8.632 3.333 17.628 1.00 82.69 82 LYS A O 1
ATOM 666 N N . ILE A 1 83 ? -6.927 2.188 18.548 1.00 83.56 83 ILE A N 1
ATOM 667 C CA . ILE A 1 83 ? -6.115 2.118 17.329 1.00 83.56 83 ILE A CA 1
ATOM 668 C C . ILE A 1 83 ? -5.777 0.667 16.986 1.00 83.56 83 ILE A C 1
ATOM 670 O O . ILE A 1 83 ? -5.741 -0.207 17.855 1.00 83.56 83 ILE A O 1
ATOM 674 N N . HIS A 1 84 ? -5.522 0.423 15.702 1.00 82.19 84 HIS A N 1
ATOM 675 C CA . HIS A 1 84 ? -5.005 -0.849 15.210 1.00 82.19 84 HIS A CA 1
ATOM 676 C C . HIS A 1 84 ? -3.516 -0.683 14.936 1.00 82.19 84 HIS A C 1
ATOM 678 O O . HIS A 1 84 ? -3.130 0.153 14.121 1.00 82.19 84 HIS A O 1
ATOM 684 N N . VAL A 1 85 ? -2.693 -1.479 15.607 1.00 83.75 85 VAL A N 1
ATOM 685 C CA . VAL A 1 85 ? -1.240 -1.495 15.411 1.00 83.75 85 VAL A CA 1
ATOM 686 C C . VAL A 1 85 ? -0.851 -2.851 14.849 1.00 83.75 85 VAL A C 1
ATOM 688 O O . VAL A 1 85 ? -1.535 -3.846 15.100 1.00 83.75 85 VAL A O 1
ATOM 691 N N . ARG A 1 86 ? 0.231 -2.926 14.075 1.00 82.50 86 ARG A N 1
ATOM 692 C CA . ARG A 1 86 ? 0.790 -4.222 13.686 1.00 82.50 86 ARG A CA 1
ATOM 693 C C . ARG A 1 86 ? 1.185 -4.998 14.945 1.00 82.50 86 ARG A C 1
ATOM 695 O O . ARG A 1 86 ? 1.558 -4.403 15.954 1.00 82.50 86 ARG A O 1
ATOM 702 N N . ARG A 1 87 ? 1.077 -6.327 14.910 1.00 79.88 87 ARG A N 1
ATOM 703 C CA . ARG A 1 87 ? 1.272 -7.186 16.092 1.00 79.88 87 ARG A CA 1
ATOM 704 C C . ARG A 1 87 ? 2.615 -6.960 16.808 1.00 79.88 87 ARG A C 1
ATOM 706 O O . ARG A 1 87 ? 2.657 -7.075 18.026 1.00 79.88 87 ARG A O 1
ATOM 713 N N . GLU A 1 88 ? 3.661 -6.616 16.064 1.00 79.06 88 GLU A N 1
ATOM 714 C CA . GLU A 1 88 ? 5.031 -6.451 16.570 1.00 79.06 88 GLU A CA 1
ATOM 715 C C . GLU A 1 88 ? 5.424 -4.989 16.833 1.00 79.06 88 GLU A C 1
ATOM 717 O O . GLU A 1 88 ? 6.399 -4.737 17.536 1.00 79.06 88 GLU A O 1
ATOM 722 N N . ASP A 1 89 ? 4.662 -4.020 16.315 1.00 79.50 89 ASP A N 1
ATOM 723 C CA . ASP A 1 89 ? 5.023 -2.608 16.432 1.00 79.50 89 ASP A CA 1
ATOM 724 C C . ASP A 1 89 ? 4.557 -2.030 17.772 1.00 79.50 89 ASP A C 1
ATOM 726 O O . ASP A 1 89 ? 3.410 -2.211 18.202 1.00 79.50 89 ASP A O 1
ATOM 730 N N . ALA A 1 90 ? 5.453 -1.299 18.435 1.00 76.44 90 ALA A N 1
ATOM 731 C CA . ALA A 1 90 ? 5.128 -0.530 19.628 1.00 76.44 90 ALA A CA 1
ATOM 732 C C . ALA A 1 90 ? 4.287 0.704 19.267 1.00 76.44 90 ALA A C 1
ATOM 734 O O . ALA A 1 90 ? 4.441 1.293 18.195 1.00 76.44 90 ALA A O 1
ATOM 735 N N . VAL A 1 91 ? 3.407 1.129 20.177 1.00 78.44 91 VAL A N 1
ATOM 736 C CA . VAL A 1 91 ? 2.678 2.391 20.005 1.00 78.44 91 VAL A CA 1
ATOM 737 C C . VAL A 1 91 ? 3.667 3.557 20.029 1.00 78.44 91 VAL A C 1
ATOM 739 O O . VAL A 1 91 ? 4.395 3.754 21.002 1.00 78.44 91 VAL A O 1
ATOM 742 N N . GLN A 1 92 ? 3.683 4.330 18.945 1.00 76.12 92 GLN A N 1
ATOM 743 C CA . GLN A 1 92 ? 4.558 5.486 18.789 1.00 76.12 92 GLN A CA 1
ATOM 744 C C . GLN A 1 92 ? 3.973 6.730 19.482 1.00 76.12 92 GLN A C 1
ATOM 746 O O . GLN A 1 92 ? 2.753 6.922 19.545 1.00 76.12 92 GLN A O 1
ATOM 751 N N . TYR A 1 93 ? 4.856 7.611 19.968 1.00 71.31 93 TYR A N 1
ATOM 752 C CA . TYR A 1 93 ? 4.484 8.950 20.439 1.00 71.31 93 TYR A CA 1
ATOM 753 C C . TYR A 1 93 ? 3.640 9.666 19.365 1.00 71.31 93 TYR A C 1
ATOM 755 O O . TYR A 1 93 ? 4.001 9.581 18.189 1.00 71.31 93 TYR A O 1
ATOM 763 N N . PRO A 1 94 ? 2.536 10.366 19.702 1.00 75.19 94 PRO A N 1
ATOM 764 C CA . PRO A 1 94 ? 2.117 10.896 21.013 1.00 75.19 94 PRO A CA 1
ATOM 765 C C . PRO A 1 94 ? 1.160 10.007 21.829 1.00 75.19 94 PRO A C 1
ATOM 767 O O . PRO A 1 94 ? 0.522 10.488 22.772 1.00 75.19 94 PRO A O 1
ATOM 770 N N . TRP A 1 95 ? 1.030 8.730 21.477 1.00 78.44 95 TRP A N 1
ATOM 771 C CA . TRP A 1 95 ? 0.083 7.798 22.087 1.00 78.44 95 TRP A CA 1
ATOM 772 C C . TRP A 1 95 ? 0.791 6.867 23.078 1.00 78.44 95 TRP A C 1
ATOM 774 O O . TRP A 1 95 ? 1.916 6.438 22.837 1.00 78.44 95 TRP A O 1
ATOM 784 N N . LYS A 1 96 ? 0.144 6.549 24.202 1.00 78.62 96 LYS A N 1
ATOM 785 C CA . LYS A 1 96 ? 0.634 5.570 25.184 1.00 78.62 96 LYS A CA 1
ATOM 786 C C . LYS A 1 96 ? -0.393 4.459 25.362 1.00 78.62 96 LYS A C 1
ATOM 788 O O . LYS A 1 96 ? -1.584 4.743 25.433 1.00 78.62 96 LYS A O 1
ATOM 793 N N . GLU A 1 97 ? 0.063 3.209 25.433 1.00 74.75 97 GLU A N 1
ATOM 794 C CA . GLU A 1 97 ? -0.814 2.062 25.697 1.00 74.75 97 GLU A CA 1
ATOM 795 C C . GLU A 1 97 ? -1.463 2.206 27.086 1.00 74.75 97 GLU A C 1
ATOM 797 O O . GLU A 1 97 ? -0.766 2.267 28.104 1.00 74.75 97 GLU A O 1
ATOM 802 N N . CYS A 1 98 ? -2.797 2.270 27.128 1.00 68.25 98 CYS A N 1
ATOM 803 C CA . CYS A 1 98 ? -3.558 2.047 28.352 1.00 68.25 98 CYS A CA 1
ATOM 804 C C . CYS A 1 98 ? -3.783 0.541 28.490 1.00 68.25 98 CYS A C 1
ATOM 806 O O . CYS A 1 98 ? -4.463 -0.051 27.651 1.00 68.25 98 CYS A O 1
ATOM 808 N N . LYS A 1 99 ? -3.201 -0.057 29.533 1.00 60.03 99 LYS A N 1
ATOM 809 C CA . LYS A 1 99 ? -3.569 -1.403 29.984 1.00 60.03 99 LYS A CA 1
ATOM 810 C C . LYS A 1 99 ? -4.931 -1.391 30.666 1.00 60.03 99 LYS A C 1
ATOM 812 O O . LYS A 1 99 ? -5.243 -0.365 31.315 1.00 60.03 99 LYS A O 1
#

Secondary structure (DSSP, 8-state):
--EEEEEETTEEEEEEE-----SSGGGHHHHHHHHHHHHHHHHHHHTTHHHHHT-HHHHHHHHHHHEEEEEEEETTT--EEEEEEETTPPPPTTEEE--

Radius of gyration: 22.54 Å; chains: 1; bounding box: 40×36×59 Å

Organism: NCBI:txid1448320

pLDDT: mean 76.54, std 7.31, range [52.41, 89.44]

Foldseek 3Di:
DDKDFDDDPNDTQDIDAQPQDDPDPVCPVVSVVNSVVVGVVVSVVSVCPVVVCPPPVNVVVCLVPFWDWFWWAQQPPRDTDIDIDGPPDDDDPRIDTDD

Sequence (99 aa):
MRTCLFVCEDRLVSVARGEQDYFTPEGIATATEGCRSNALVRCCKDLGIASELWDPRWIRKYKAEHTREVFVEHVMNKRKSKIHVRREDAVQYPWKECK

InterPro domains:
  IPR009446 Mitochondrial genome maintenance protein Mgm101 [PF06420] (5-96)
  IPR009446 Mitochondrial genome maintenance protein Mgm101 [PTHR31404] (4-98)